Protein AF-A0A2T4X334-F1 (afdb_monomer_lite)

pLDDT: mean 96.3, std 3.97, range [76.19, 98.38]

Secondary structure (DSSP, 8-state):
-HHHHHHHHHHHHHHHTT-HHHHHHHHHHS---HHHHHHHTTTT-

Radius of gyration: 9.33 Å; chains: 1; bounding box: 19×15×24 Å

Foldseek 3Di:
DVVVLLVLLQVLQVCCVVPVPVSVVVLVVDDGDPSSSCSNCVPSD

Sequence (45 aa):
EFFIQKAIGWALREYGKTNPTSVLQFVRLNSLKPLSEREAIRNII

Structure (mmCIF, N/CA/C/O backbone):
data_AF-A0A2T4X334-F1
#
_entry.id   AF-A0A2T4X334-F1
#
loop_
_atom_site.group_PDB
_atom_site.id
_atom_site.type_symbol
_atom_site.label_atom_id
_atom_site.label_alt_id
_atom_site.label_comp_id
_atom_site.label_asym_id
_atom_site.label_entity_id
_atom_site.label_seq_id
_atom_site.pdbx_PDB_ins_code
_atom_site.Cartn_x
_atom_site.Cartn_y
_atom_site.Cartn_z
_atom_site.occupancy
_atom_site.B_iso_or_equiv
_atom_site.auth_seq_id
_atom_site.auth_comp_id
_atom_site.auth_asym_id
_atom_site.auth_atom_id
_atom_site.pdbx_PDB_model_num
ATOM 1 N N . GLU A 1 1 ? -9.723 -3.168 13.826 1.00 91.81 1 GLU A N 1
ATOM 2 C CA . GLU A 1 1 ? -8.685 -3.890 14.598 1.00 91.81 1 GLU A CA 1
ATOM 3 C C . GLU A 1 1 ? -7.288 -3.626 14.043 1.00 91.81 1 GLU A C 1
ATOM 5 O O . GLU A 1 1 ? -7.163 -3.311 12.860 1.00 91.81 1 GLU A O 1
ATOM 10 N N . PHE A 1 2 ? -6.252 -3.709 14.885 1.00 96.69 2 PHE A N 1
ATOM 11 C CA . PHE A 1 2 ? -4.854 -3.445 14.509 1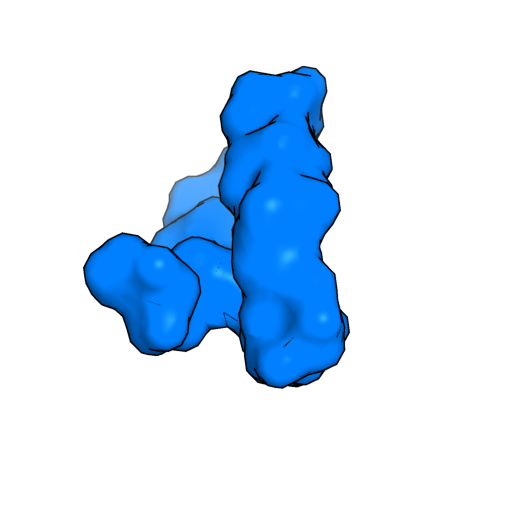.00 96.69 2 PHE A CA 1
ATOM 12 C C . PHE A 1 2 ? -4.323 -4.455 13.479 1.00 96.69 2 PHE A C 1
ATOM 14 O O . PHE A 1 2 ? -3.784 -4.060 12.445 1.00 96.69 2 PHE A O 1
ATOM 21 N N . PHE A 1 3 ? -4.541 -5.752 13.714 1.00 97.69 3 PHE A N 1
ATOM 22 C CA . PHE A 1 3 ? -4.025 -6.814 12.846 1.00 97.69 3 PHE A CA 1
ATOM 23 C C . PHE A 1 3 ? -4.639 -6.803 11.446 1.00 97.69 3 PHE A C 1
ATOM 25 O O . PHE A 1 3 ? -3.917 -6.989 10.473 1.00 97.69 3 PHE A O 1
ATOM 32 N N . ILE A 1 4 ? -5.929 -6.483 11.321 1.00 97.81 4 ILE A N 1
ATOM 33 C CA . ILE A 1 4 ? -6.588 -6.340 10.015 1.00 97.81 4 ILE A CA 1
ATOM 34 C C . ILE A 1 4 ? -5.945 -5.215 9.201 1.00 97.81 4 ILE A C 1
ATOM 36 O O . ILE A 1 4 ? -5.615 -5.395 8.031 1.00 97.81 4 ILE A O 1
ATOM 40 N N . GLN A 1 5 ? -5.691 -4.064 9.828 1.00 97.81 5 GLN A N 1
ATOM 41 C CA . GLN A 1 5 ? -5.050 -2.945 9.137 1.00 97.81 5 GLN A CA 1
ATOM 42 C C . GLN A 1 5 ? -3.624 -3.286 8.682 1.00 97.81 5 GLN A C 1
ATOM 44 O O . GLN A 1 5 ? -3.237 -2.915 7.572 1.00 97.81 5 GLN A O 1
ATOM 49 N N . LYS A 1 6 ? -2.864 -4.018 9.509 1.00 97.81 6 LYS A N 1
ATOM 50 C CA . LYS A 1 6 ? -1.523 -4.517 9.16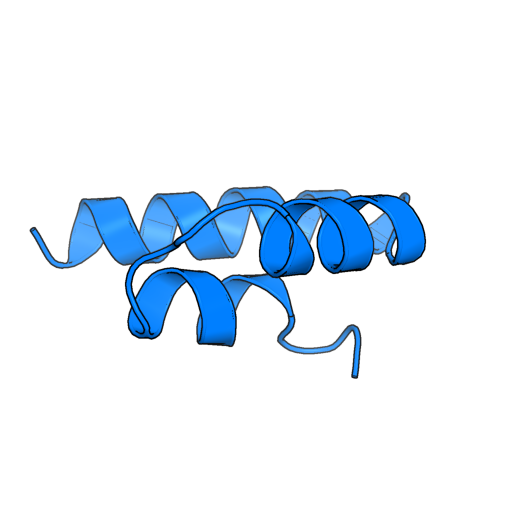3 1.00 97.81 6 LYS A CA 1
ATOM 51 C C . LYS A 1 6 ? -1.565 -5.524 8.016 1.00 97.81 6 LYS A C 1
ATOM 53 O O . LYS A 1 6 ? -0.767 -5.399 7.095 1.00 97.81 6 LYS A O 1
ATOM 58 N N . ALA A 1 7 ? -2.504 -6.469 8.048 1.00 98.38 7 ALA A N 1
ATOM 59 C CA . ALA A 1 7 ? -2.656 -7.489 7.016 1.00 98.38 7 ALA A CA 1
ATOM 60 C C . ALA A 1 7 ? -2.957 -6.869 5.644 1.00 98.38 7 ALA A C 1
ATOM 62 O O . ALA A 1 7 ? -2.305 -7.226 4.666 1.00 98.38 7 ALA A O 1
ATOM 63 N N . ILE A 1 8 ? -3.861 -5.882 5.585 1.00 98.00 8 ILE A N 1
ATOM 64 C CA . ILE A 1 8 ? -4.155 -5.132 4.351 1.00 98.00 8 ILE A CA 1
ATOM 65 C C . ILE A 1 8 ? -2.883 -4.474 3.806 1.00 98.00 8 ILE A C 1
ATOM 67 O O . ILE A 1 8 ? -2.547 -4.633 2.634 1.00 98.00 8 ILE A O 1
ATOM 71 N N . GLY A 1 9 ? -2.151 -3.763 4.668 1.00 97.88 9 GLY A N 1
ATOM 72 C CA . GLY A 1 9 ? -0.916 -3.092 4.274 1.00 97.88 9 GLY A CA 1
ATOM 73 C C . GLY A 1 9 ? 0.158 -4.059 3.774 1.00 97.88 9 GLY A C 1
ATOM 74 O O . GLY A 1 9 ? 0.794 -3.802 2.759 1.00 97.88 9 GLY A O 1
ATOM 75 N N . TRP A 1 10 ? 0.342 -5.198 4.443 1.00 97.88 10 TRP A N 1
ATOM 76 C CA . TRP A 1 10 ? 1.319 -6.210 4.035 1.00 97.88 10 TRP A CA 1
ATOM 77 C C . TRP A 1 10 ? 0.961 -6.892 2.723 1.00 97.88 10 TRP A C 1
ATOM 79 O O . TRP A 1 10 ? 1.846 -7.055 1.889 1.00 97.88 10 TRP A O 1
ATOM 89 N N . ALA A 1 11 ? -0.311 -7.234 2.512 1.00 98.25 11 ALA A N 1
ATOM 90 C CA . ALA A 1 11 ? -0.760 -7.833 1.259 1.00 98.25 11 ALA A CA 1
ATOM 91 C C . ALA A 1 11 ? -0.502 -6.895 0.067 1.00 98.25 11 ALA A C 1
ATOM 93 O O . ALA A 1 11 ? 0.066 -7.312 -0.942 1.00 98.25 11 ALA A O 1
ATOM 94 N N . LEU A 1 12 ? -0.846 -5.609 0.212 1.00 98.19 12 LEU A N 1
ATOM 95 C CA . LEU A 1 12 ? -0.593 -4.598 -0.817 1.00 98.19 12 LEU A CA 1
ATOM 96 C C . LEU A 1 12 ? 0.904 -4.373 -1.046 1.00 98.19 12 LEU A C 1
ATOM 98 O O . LEU A 1 12 ? 1.346 -4.320 -2.190 1.00 98.19 12 LEU A O 1
ATOM 102 N N . ARG A 1 13 ? 1.698 -4.290 0.025 1.00 97.81 13 ARG A N 1
ATOM 103 C CA . ARG A 1 13 ? 3.152 -4.117 -0.071 1.00 97.81 13 ARG A CA 1
ATOM 104 C C . ARG A 1 13 ? 3.827 -5.288 -0.778 1.00 97.81 13 ARG A C 1
ATOM 106 O O . ARG A 1 13 ? 4.731 -5.070 -1.580 1.00 97.81 13 ARG A O 1
ATOM 113 N N . GLU A 1 14 ? 3.405 -6.516 -0.483 1.00 98.25 14 GLU A N 1
ATOM 114 C CA . GLU A 1 14 ? 3.950 -7.712 -1.126 1.00 98.25 14 GLU A CA 1
ATOM 115 C C . GLU A 1 14 ? 3.661 -7.695 -2.626 1.00 98.25 14 GLU A C 1
ATOM 117 O O . GLU A 1 14 ? 4.576 -7.861 -3.429 1.00 98.25 14 GLU A O 1
ATOM 122 N N . TYR A 1 15 ? 2.422 -7.375 -3.010 1.00 98.19 15 TYR A N 1
ATOM 123 C CA . TYR A 1 15 ? 2.054 -7.216 -4.416 1.00 98.19 15 TYR A CA 1
ATOM 124 C C . TYR A 1 15 ? 2.789 -6.048 -5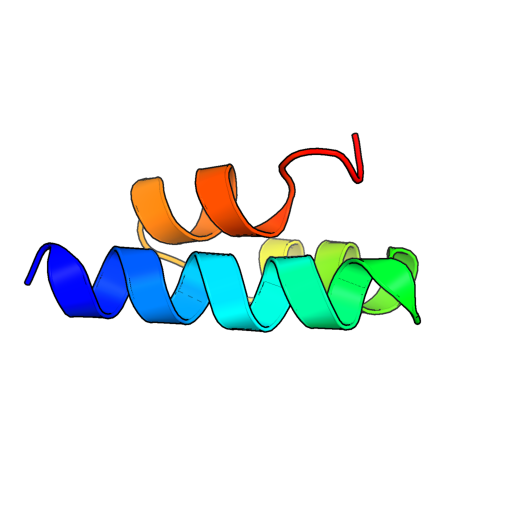.098 1.00 98.19 15 TYR A C 1
ATOM 126 O O . TYR A 1 15 ? 3.126 -6.116 -6.282 1.00 98.19 15 TYR A O 1
ATOM 134 N N . GLY A 1 16 ? 3.114 -4.996 -4.344 1.00 97.25 16 GLY A N 1
ATOM 135 C CA . GLY A 1 16 ? 3.878 -3.842 -4.816 1.00 97.25 16 GLY A CA 1
ATOM 136 C C . GLY A 1 16 ? 5.287 -4.177 -5.304 1.00 97.25 16 GLY A C 1
ATOM 137 O O . GLY A 1 16 ? 5.815 -3.452 -6.142 1.00 97.25 16 GLY A O 1
ATOM 138 N N . LYS A 1 17 ? 5.873 -5.301 -4.866 1.00 96.12 17 LYS A N 1
ATOM 139 C CA . LYS A 1 17 ? 7.140 -5.813 -5.420 1.00 96.12 17 LYS A CA 1
ATOM 140 C C . LYS A 1 17 ? 7.006 -6.238 -6.884 1.00 96.12 17 LYS A C 1
ATOM 142 O O . LYS A 1 17 ? 7.984 -6.191 -7.621 1.00 96.12 17 LYS A O 1
ATOM 147 N N . THR A 1 18 ? 5.811 -6.664 -7.296 1.00 97.44 18 THR A N 1
ATOM 148 C CA . THR A 1 18 ? 5.504 -7.080 -8.669 1.00 97.44 18 THR A CA 1
ATOM 149 C C . THR A 1 18 ? 4.953 -5.922 -9.497 1.00 97.44 18 THR A C 1
ATOM 151 O O . THR A 1 18 ? 5.355 -5.753 -10.644 1.00 97.44 18 THR A O 1
ATOM 154 N N . ASN A 1 19 ? 4.037 -5.120 -8.940 1.00 97.50 19 ASN A N 1
ATOM 155 C CA . ASN A 1 19 ? 3.429 -3.992 -9.648 1.00 97.50 19 ASN A CA 1
ATOM 156 C C . ASN A 1 19 ? 3.218 -2.772 -8.725 1.00 97.50 19 ASN A C 1
ATOM 158 O O . ASN A 1 19 ? 2.118 -2.570 -8.195 1.00 97.50 19 ASN A O 1
ATOM 162 N N . PRO A 1 20 ? 4.251 -1.930 -8.540 1.00 97.31 20 PRO A N 1
ATOM 163 C CA . PRO A 1 20 ? 4.182 -0.789 -7.629 1.00 97.31 20 PRO A CA 1
ATOM 164 C C . PRO A 1 20 ? 3.162 0.266 -8.078 1.00 97.31 20 PRO A C 1
ATOM 166 O O . PRO A 1 20 ? 2.429 0.808 -7.250 1.00 97.31 20 PRO A O 1
ATOM 169 N N . THR A 1 21 ? 3.052 0.523 -9.385 1.00 97.75 21 THR A N 1
ATOM 170 C CA . THR A 1 21 ? 2.123 1.523 -9.936 1.00 97.75 21 THR A CA 1
ATOM 171 C C . THR A 1 21 ? 0.667 1.162 -9.644 1.00 97.75 21 THR A C 1
ATOM 173 O O . THR A 1 21 ? -0.108 2.030 -9.241 1.00 97.75 21 THR A O 1
ATOM 176 N N . SER A 1 22 ? 0.299 -0.119 -9.768 1.00 97.62 22 SER A N 1
ATOM 177 C CA . SER A 1 22 ? -1.056 -0.583 -9.442 1.00 97.62 22 SER A CA 1
ATOM 178 C C . SER A 1 22 ? -1.392 -0.395 -7.963 1.00 97.62 22 SER A C 1
ATOM 180 O O . SER A 1 22 ? -2.520 -0.020 -7.643 1.00 97.62 22 SER A O 1
ATOM 182 N N . VAL A 1 23 ? -0.440 -0.637 -7.055 1.00 98.00 23 VAL A N 1
ATOM 183 C CA . VAL A 1 23 ? -0.650 -0.434 -5.611 1.00 98.00 23 VAL A CA 1
ATOM 184 C C . VAL A 1 23 ? -0.812 1.048 -5.294 1.00 98.00 23 VAL A C 1
ATOM 186 O O . VAL A 1 23 ? -1.744 1.415 -4.584 1.00 98.00 23 VAL A O 1
ATOM 189 N N . LEU A 1 24 ? 0.028 1.915 -5.868 1.00 97.50 24 LEU A N 1
ATOM 190 C CA . LEU A 1 24 ? -0.097 3.366 -5.696 1.00 97.50 24 LEU A CA 1
ATOM 191 C C . LEU A 1 24 ? -1.448 3.887 -6.193 1.00 97.50 24 LEU A C 1
ATOM 193 O O . LEU A 1 24 ? -2.080 4.696 -5.516 1.00 97.50 24 LEU A O 1
ATOM 197 N N . GLN A 1 25 ? -1.912 3.415 -7.351 1.00 97.94 25 GLN A N 1
ATOM 198 C CA . GLN A 1 25 ? -3.224 3.783 -7.875 1.00 97.94 25 GLN A CA 1
ATOM 199 C C . GLN A 1 25 ? -4.348 3.282 -6.960 1.00 97.94 25 GLN A C 1
ATOM 201 O O . GLN A 1 25 ? -5.249 4.050 -6.632 1.00 97.94 25 GLN A O 1
ATOM 206 N N . PHE A 1 26 ? -4.281 2.030 -6.501 1.00 98.00 26 PHE A N 1
ATOM 207 C CA . PHE A 1 26 ? -5.271 1.470 -5.583 1.00 98.00 26 PHE A CA 1
ATOM 208 C C . PHE A 1 26 ? -5.361 2.272 -4.280 1.00 98.00 26 PHE A C 1
ATOM 210 O O . PHE A 1 26 ? -6.458 2.638 -3.867 1.00 98.00 26 PHE A O 1
ATOM 217 N N . VAL A 1 27 ? -4.219 2.588 -3.665 1.00 97.06 27 VAL A N 1
ATOM 218 C CA . VAL A 1 27 ? -4.147 3.361 -2.417 1.00 97.06 27 VAL A CA 1
ATOM 219 C C . VAL A 1 27 ? -4.678 4.785 -2.607 1.00 97.06 27 VAL A C 1
ATOM 221 O O . VAL A 1 27 ? -5.363 5.291 -1.730 1.00 97.06 27 VAL A O 1
ATOM 224 N N . ARG A 1 28 ? -4.428 5.425 -3.759 1.00 96.50 28 ARG A N 1
A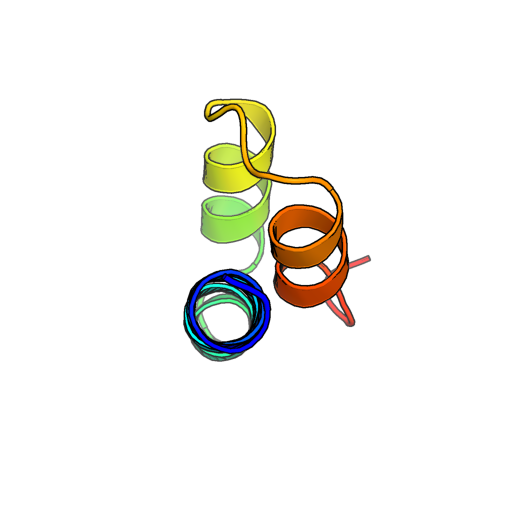TOM 225 C CA . ARG A 1 28 ? -4.961 6.769 -4.058 1.00 96.50 28 ARG A CA 1
ATOM 226 C C . ARG A 1 28 ? -6.467 6.783 -4.309 1.00 96.50 28 ARG A C 1
ATOM 228 O O . ARG A 1 28 ? -7.124 7.763 -3.976 1.00 96.50 28 ARG A O 1
ATOM 235 N N . LEU A 1 29 ? -7.000 5.737 -4.939 1.00 98.06 29 LEU A N 1
ATOM 236 C CA . LEU A 1 29 ? -8.417 5.661 -5.305 1.00 98.06 29 LEU A CA 1
ATOM 237 C C . LEU A 1 29 ? -9.309 5.174 -4.158 1.00 98.06 29 LEU A C 1
ATOM 239 O O . LEU A 1 29 ? -10.510 5.431 -4.177 1.00 98.06 29 LEU A O 1
ATOM 243 N N . ASN A 1 30 ? -8.748 4.475 -3.169 1.00 97.19 30 ASN A N 1
ATOM 244 C CA . ASN A 1 30 ? -9.505 3.884 -2.071 1.00 97.19 30 ASN A CA 1
ATOM 245 C C . ASN A 1 30 ? -9.136 4.533 -0.738 1.00 97.19 30 ASN A C 1
ATOM 247 O O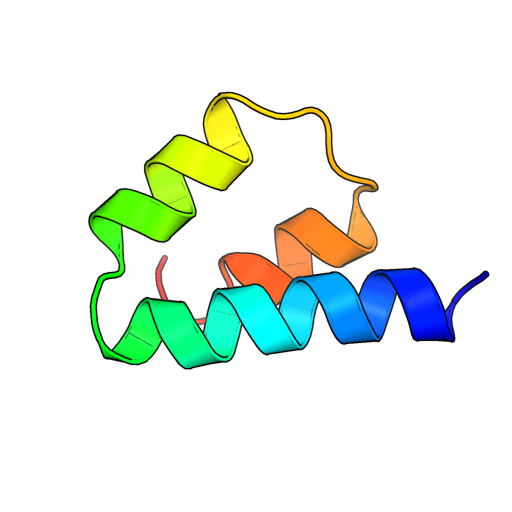 . ASN A 1 30 ? -7.965 4.650 -0.392 1.00 97.19 30 ASN A O 1
ATOM 251 N N . SER A 1 31 ? -10.141 4.881 0.069 1.00 95.81 31 SER A N 1
ATOM 252 C CA . SER A 1 31 ? -9.904 5.384 1.423 1.00 95.81 31 SER A CA 1
ATOM 253 C C . SER A 1 31 ? -9.534 4.233 2.362 1.00 95.81 31 SER A C 1
ATOM 255 O O . SER A 1 31 ? -10.395 3.530 2.898 1.00 95.81 31 SER A O 1
ATOM 257 N N . LEU A 1 32 ? -8.232 4.015 2.544 1.00 96.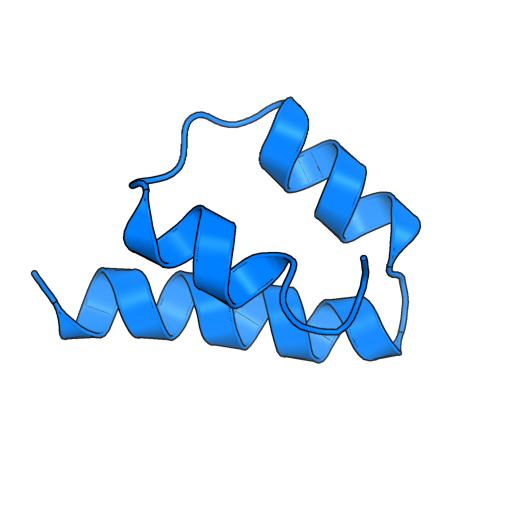50 32 LEU A N 1
ATOM 258 C CA . LEU A 1 32 ? -7.704 3.060 3.511 1.00 96.50 32 LEU A CA 1
ATOM 259 C C . LEU A 1 32 ? -7.574 3.703 4.893 1.00 96.50 32 LEU A C 1
ATOM 261 O O . LEU A 1 32 ? -7.478 4.919 5.054 1.00 96.50 32 LEU A O 1
ATOM 265 N N . LYS A 1 33 ? -7.527 2.867 5.933 1.00 97.56 33 LYS A N 1
ATOM 266 C CA . LYS A 1 33 ? -7.115 3.358 7.248 1.00 97.56 33 LYS A CA 1
ATOM 267 C C . LYS A 1 33 ? -5.648 3.820 7.181 1.00 97.56 33 LYS A C 1
ATOM 269 O O . LYS A 1 33 ? -4.851 3.150 6.521 1.00 97.56 33 LYS A O 1
ATOM 274 N N . PRO A 1 34 ? -5.255 4.869 7.929 1.00 97.19 34 PRO A N 1
ATOM 275 C CA . PRO A 1 34 ? -3.913 5.455 7.834 1.00 97.19 34 PRO A CA 1
ATOM 276 C C . PRO A 1 34 ? -2.762 4.456 8.019 1.00 97.19 34 PRO A C 1
ATOM 278 O O . PRO A 1 34 ? -1.717 4.580 7.387 1.00 97.19 34 PRO A O 1
ATOM 281 N N . LEU A 1 35 ? -2.940 3.445 8.878 1.00 97.56 35 LEU A N 1
ATOM 282 C CA . LEU A 1 35 ? -1.934 2.402 9.086 1.00 97.56 35 LEU A CA 1
ATOM 283 C C . LEU A 1 35 ? -1.782 1.496 7.856 1.00 97.56 35 LEU A C 1
ATOM 285 O O . LEU A 1 35 ? -0.661 1.171 7.476 1.00 97.56 35 LEU A O 1
ATOM 289 N N . SER A 1 36 ? -2.893 1.100 7.234 1.00 98.12 36 SER A N 1
ATOM 290 C CA . SER A 1 36 ? -2.889 0.254 6.038 1.00 98.12 36 SER A CA 1
ATOM 291 C C . SER A 1 36 ? -2.246 0.962 4.852 1.00 98.12 36 SER A C 1
ATOM 293 O O . SER A 1 36 ? -1.424 0.357 4.175 1.00 98.12 36 SER A O 1
ATOM 295 N N . GLU A 1 37 ? -2.566 2.241 4.645 1.00 97.69 37 GLU A N 1
ATOM 296 C CA . GLU A 1 37 ? -1.952 3.077 3.607 1.00 97.69 37 GLU A CA 1
ATOM 297 C C . GLU A 1 37 ? -0.433 3.186 3.792 1.00 97.69 37 GLU A C 1
ATOM 299 O O . GLU A 1 37 ? 0.322 2.855 2.879 1.00 97.69 37 GLU A O 1
ATOM 304 N N . ARG A 1 38 ? 0.022 3.562 4.997 1.00 97.12 38 ARG A N 1
ATOM 305 C CA . ARG A 1 38 ? 1.457 3.679 5.315 1.00 97.12 38 ARG A CA 1
ATOM 306 C C . ARG A 1 38 ? 2.213 2.370 5.117 1.00 97.12 38 ARG A C 1
ATOM 308 O O . ARG A 1 38 ? 3.336 2.380 4.626 1.00 97.12 38 ARG A O 1
ATOM 315 N N . GLU A 1 39 ? 1.626 1.245 5.520 1.00 97.56 39 GLU A N 1
ATOM 316 C CA . GLU A 1 39 ? 2.254 -0.065 5.344 1.00 97.56 39 GLU A CA 1
ATOM 317 C C . GLU A 1 39 ? 2.268 -0.503 3.869 1.00 97.56 39 GLU A C 1
ATOM 319 O O . GLU A 1 39 ? 3.266 -1.084 3.448 1.00 97.56 39 GLU A O 1
ATOM 324 N N . ALA A 1 40 ? 1.217 -0.206 3.094 1.00 97.56 40 ALA A N 1
ATOM 325 C CA . ALA A 1 40 ? 1.073 -0.599 1.688 1.00 97.56 40 ALA A CA 1
ATOM 326 C C . ALA A 1 40 ? 2.117 0.042 0.766 1.00 97.56 40 ALA A C 1
ATOM 328 O O . ALA A 1 40 ? 2.659 -0.628 -0.108 1.00 97.56 40 ALA A O 1
ATOM 329 N N . ILE A 1 41 ? 2.419 1.325 0.974 1.00 96.25 41 ILE A N 1
ATOM 330 C CA . ILE A 1 41 ? 3.365 2.077 0.133 1.00 96.25 41 ILE A CA 1
ATOM 331 C C . ILE A 1 41 ? 4.812 2.005 0.640 1.00 96.25 41 ILE A C 1
ATOM 333 O O . ILE A 1 41 ? 5.714 2.574 0.023 1.00 96.25 41 ILE A O 1
ATOM 337 N N . ARG A 1 42 ? 5.067 1.303 1.755 1.00 91.31 42 ARG A N 1
ATOM 338 C CA . ARG A 1 42 ? 6.407 1.215 2.345 1.00 91.31 42 ARG A CA 1
ATOM 339 C C . ARG A 1 42 ? 7.360 0.457 1.415 1.00 91.31 42 ARG A C 1
ATOM 341 O O . ARG A 1 42 ? 7.197 -0.750 1.229 1.00 91.31 42 ARG A O 1
ATOM 348 N N . ASN A 1 43 ? 8.402 1.149 0.945 1.00 87.50 43 ASN A N 1
ATOM 349 C CA . ASN A 1 43 ? 9.397 0.722 -0.055 1.00 87.50 43 ASN A CA 1
ATOM 350 C C . ASN A 1 43 ? 8.951 0.841 -1.523 1.00 87.50 43 ASN A C 1
ATOM 352 O O . ASN A 1 43 ? 9.652 0.346 -2.401 1.00 87.50 43 ASN A O 1
ATOM 356 N N . ILE A 1 44 ? 7.796 1.449 -1.790 1.00 86.00 44 ILE A N 1
ATOM 357 C CA . ILE A 1 44 ? 7.385 1.829 -3.149 1.00 86.00 44 ILE A CA 1
ATOM 358 C C . ILE A 1 44 ? 7.729 3.303 -3.414 1.00 86.00 44 ILE A C 1
ATOM 360 O O . ILE A 1 44 ? 8.018 3.679 -4.549 1.00 86.00 44 ILE A O 1
ATOM 364 N N . ILE A 1 45 ? 7.699 4.114 -2.352 1.00 76.19 45 ILE A N 1
ATOM 365 C CA . ILE A 1 45 ? 8.086 5.528 -2.300 1.00 76.19 45 ILE A CA 1
ATOM 366 C C . ILE A 1 45 ? 9.283 5.665 -1.361 1.00 76.19 45 ILE A C 1
ATOM 368 O O . ILE A 1 45 ? 9.333 4.881 -0.378 1.00 76.19 45 ILE A O 1
#